Protein AF-A0A059PH66-F1 (afdb_monomer_lite)

Organism: NCBI:txid7237

Sequence (183 aa):
APALLLSMFSFETPLENITNFSLSITSTATVLKFGLYVLQLGRVGDLEKVIARLDDRVEGAEQLRCHRQMAKKLRHLSNLFLYTYGFVLLNSEFSFLFRSGRSLPFPSWFPFDWKTSTVNYIGALGFQLVAIFGQILQNFVDDSFPPLALCLCAGHCQLLILRISSIGHAPSEQEANEAELVE

Foldseek 3Di:
DVVVVVVQQPDPDPVVNVVSVVVVVVVVVLVVVVVVCVVCVVVVVVVVVVLVVLVVPQDDDVSVVLVVVLVVVLVVLLVVLVVVLVVVLVVLVVVVVPPPDLDAPDDDDDPDPLPPDVVSSVVNNVVVNVVVVVSSVSVSCVVSVVVSVVSSVVSSVVSVVVVVVVPPPDPPCPPVSVVVVPD

Structure (mmCIF, N/CA/C/O backbone):
data_AF-A0A059PH66-F1
#
_entry.id   AF-A0A059PH66-F1
#
loop_
_atom_site.group_PDB
_atom_site.id
_atom_site.type_symbol
_atom_site.label_atom_id
_atom_site.label_alt_id
_atom_site.label_comp_id
_atom_site.label_asym_id
_atom_site.label_entity_id
_atom_site.label_seq_id
_atom_site.pdbx_PDB_ins_code
_atom_site.Cartn_x
_atom_site.Cartn_y
_atom_site.Cartn_z
_atom_site.occupancy
_atom_site.B_iso_or_equiv
_atom_site.auth_seq_id
_atom_site.auth_comp_id
_atom_site.auth_asym_id
_atom_site.auth_atom_id
_atom_site.pdbx_PDB_model_num
ATOM 1 N N . ALA A 1 1 ? 28.936 -13.087 -14.648 1.00 44.19 1 ALA A N 1
ATOM 2 C CA . ALA A 1 1 ? 28.130 -12.378 -13.633 1.00 44.19 1 ALA A CA 1
ATOM 3 C C . ALA A 1 1 ? 28.719 -11.025 -13.190 1.00 44.19 1 ALA A C 1
ATOM 5 O O . ALA A 1 1 ? 27.960 -10.067 -13.237 1.00 44.19 1 ALA A O 1
ATOM 6 N N . PRO A 1 2 ? 30.017 -10.866 -12.833 1.00 48.50 2 PRO A N 1
ATOM 7 C CA . PRO A 1 2 ? 30.525 -9.567 -12.353 1.00 48.50 2 PRO A CA 1
ATOM 8 C C . PRO A 1 2 ? 30.617 -8.492 -13.453 1.00 48.50 2 PRO A C 1
ATOM 10 O O . PRO A 1 2 ? 30.475 -7.309 -13.170 1.00 48.50 2 PRO A O 1
ATOM 13 N N . ALA A 1 3 ? 30.772 -8.897 -14.718 1.00 50.53 3 ALA A N 1
ATOM 14 C CA . ALA A 1 3 ? 30.865 -7.977 -15.854 1.00 50.53 3 ALA A CA 1
ATOM 15 C C . ALA A 1 3 ? 29.560 -7.210 -16.156 1.00 50.53 3 ALA A C 1
ATOM 17 O O . ALA A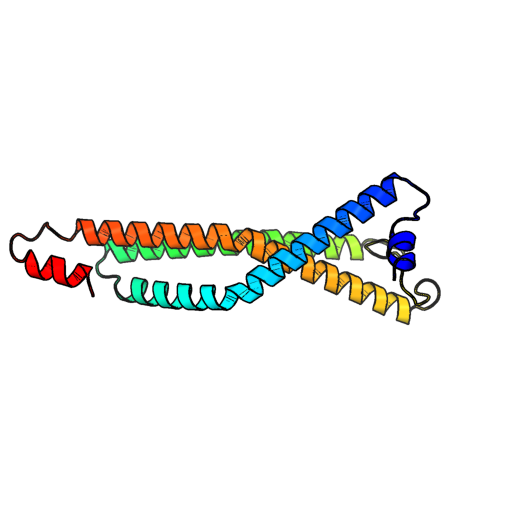 1 3 ? 29.622 -6.087 -16.641 1.00 50.53 3 ALA A O 1
ATOM 18 N N . LEU A 1 4 ? 28.387 -7.778 -15.839 1.00 53.66 4 LEU A N 1
ATOM 19 C CA . LEU A 1 4 ? 27.096 -7.101 -16.041 1.00 53.66 4 LEU A CA 1
ATOM 20 C C . LEU A 1 4 ? 26.866 -6.011 -14.990 1.00 53.66 4 LEU A C 1
ATOM 22 O O . LEU A 1 4 ? 26.452 -4.913 -15.339 1.00 53.66 4 LEU A O 1
ATOM 26 N N . LEU A 1 5 ? 27.219 -6.282 -13.729 1.00 55.53 5 LEU A N 1
ATOM 27 C CA . LEU A 1 5 ? 27.203 -5.284 -12.655 1.00 55.53 5 LEU A CA 1
ATOM 28 C C . LEU A 1 5 ? 28.175 -4.135 -12.947 1.00 55.53 5 LEU A C 1
ATOM 30 O O . LEU A 1 5 ? 27.803 -2.980 -12.798 1.00 55.53 5 LEU A O 1
ATOM 34 N N . LEU A 1 6 ? 29.385 -4.437 -13.430 1.00 53.16 6 LEU A N 1
ATOM 35 C CA . LEU A 1 6 ? 30.360 -3.408 -13.808 1.00 53.16 6 LEU A CA 1
ATOM 36 C C . LEU A 1 6 ? 29.880 -2.562 -15.003 1.00 53.16 6 LEU A C 1
ATOM 38 O O . LEU A 1 6 ? 30.064 -1.349 -15.020 1.00 53.16 6 LEU A O 1
ATOM 42 N N . SER A 1 7 ? 29.223 -3.196 -15.981 1.00 55.53 7 SER A N 1
ATOM 43 C CA . SER A 1 7 ? 28.639 -2.520 -17.146 1.00 55.53 7 SER A CA 1
ATOM 44 C C . SER A 1 7 ? 27.447 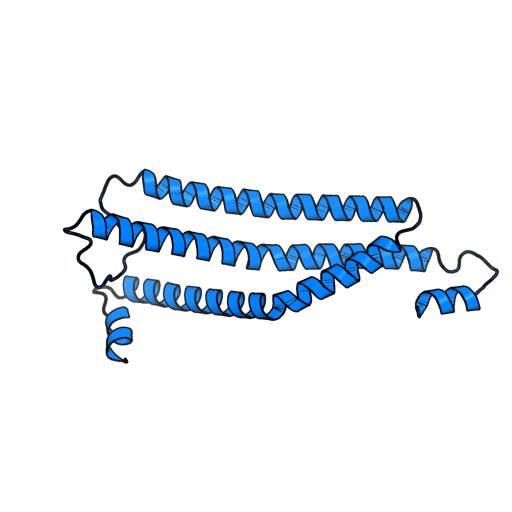-1.629 -16.789 1.00 55.53 7 SER A C 1
ATOM 46 O O . SER A 1 7 ? 27.212 -0.653 -17.496 1.00 55.53 7 SER A O 1
ATOM 48 N N . MET A 1 8 ? 26.707 -1.929 -15.714 1.00 54.50 8 MET A N 1
ATOM 49 C CA . MET A 1 8 ? 25.635 -1.061 -15.209 1.00 54.50 8 MET A CA 1
ATOM 50 C C . MET A 1 8 ? 26.160 0.227 -14.557 1.00 54.50 8 MET A C 1
ATOM 52 O O . MET A 1 8 ? 25.371 1.142 -14.348 1.00 54.50 8 MET A O 1
ATOM 56 N N . PHE A 1 9 ? 27.465 0.321 -14.268 1.00 55.94 9 PHE A N 1
ATOM 57 C CA . PHE A 1 9 ? 28.088 1.488 -13.628 1.00 55.94 9 PHE A CA 1
ATOM 58 C C . PHE A 1 9 ? 29.151 2.191 -14.486 1.00 55.94 9 PHE A C 1
ATOM 60 O O . PHE A 1 9 ? 29.944 2.989 -13.986 1.00 55.94 9 PHE A O 1
ATOM 67 N N . SER A 1 10 ? 29.185 1.891 -15.784 1.00 53.34 10 SER A N 1
ATOM 68 C CA . SER A 1 10 ? 30.141 2.457 -16.739 1.00 53.34 10 SER A CA 1
ATOM 69 C C . SER A 1 10 ? 29.475 3.512 -17.634 1.00 53.34 10 SER A C 1
ATOM 71 O O . SER A 1 10 ? 29.520 3.407 -18.859 1.00 53.34 10 SER A O 1
ATOM 73 N N . PHE A 1 11 ? 28.820 4.509 -17.033 1.00 57.50 11 PHE A N 1
ATOM 74 C CA . PHE A 1 11 ? 28.289 5.670 -17.762 1.00 57.50 11 PHE A CA 1
ATOM 75 C C . PHE A 1 11 ? 29.344 6.781 -17.880 1.00 57.50 11 PHE A C 1
ATOM 77 O O . PHE A 1 11 ? 30.193 6.933 -17.003 1.00 57.50 11 PHE A O 1
ATOM 84 N N . GLU A 1 12 ? 29.293 7.557 -18.969 1.00 60.19 12 GLU A N 1
ATOM 85 C CA . GLU A 1 12 ? 30.296 8.580 -19.320 1.00 60.19 12 GLU A CA 1
ATOM 86 C C . GLU A 1 12 ? 30.393 9.723 -18.296 1.00 60.19 12 GLU A C 1
ATOM 88 O O . GLU A 1 12 ? 31.415 10.409 -18.242 1.00 60.19 12 GLU A O 1
ATOM 93 N N . THR A 1 13 ? 29.370 9.915 -17.451 1.00 67.00 13 THR A N 1
ATOM 94 C CA . THR A 1 13 ? 29.364 10.957 -16.419 1.00 67.00 13 THR A CA 1
ATOM 95 C C . THR A 1 13 ? 29.173 10.396 -14.999 1.00 67.00 13 THR A C 1
ATOM 97 O O . THR A 1 13 ? 28.306 9.551 -14.756 1.00 67.00 13 THR A O 1
ATOM 100 N N . PRO A 1 14 ? 29.934 10.891 -13.999 1.00 71.25 14 PRO A N 1
ATOM 101 C CA . PRO A 1 14 ? 29.821 10.428 -12.612 1.00 71.25 14 PRO A CA 1
ATOM 102 C C . PRO A 1 14 ? 28.454 10.742 -11.983 1.00 71.25 14 PRO A C 1
ATOM 104 O O . PRO A 1 14 ? 28.011 10.017 -11.094 1.00 71.25 14 PRO A O 1
ATOM 107 N N . LEU A 1 15 ? 27.762 11.783 -12.463 1.00 72.00 15 LEU A N 1
ATOM 108 C CA . LEU A 1 15 ? 26.416 12.140 -12.010 1.00 72.00 15 LEU A CA 1
ATOM 109 C C . LEU A 1 15 ? 25.386 11.073 -12.402 1.00 72.00 15 LEU A C 1
ATOM 111 O O . LEU A 1 15 ? 24.607 10.648 -11.554 1.00 72.00 15 LEU A O 1
ATOM 115 N N . GLU A 1 16 ? 25.412 10.602 -13.652 1.00 68.56 16 GLU A N 1
ATOM 116 C CA . GLU A 1 16 ? 24.541 9.515 -14.119 1.00 68.56 16 GLU A CA 1
ATOM 117 C C . GLU A 1 16 ? 24.820 8.207 -13.382 1.00 68.56 16 GLU A C 1
ATOM 119 O O . GLU A 1 16 ? 23.912 7.421 -13.117 1.00 68.56 16 GLU A O 1
ATOM 124 N N . ASN A 1 17 ? 26.075 7.977 -13.002 1.00 70.56 17 ASN A N 1
ATOM 125 C CA . ASN A 1 17 ? 26.430 6.784 -12.253 1.00 70.56 17 ASN A CA 1
ATOM 126 C C . ASN A 1 17 ? 25.833 6.795 -10.837 1.00 70.56 17 ASN A C 1
ATOM 128 O O . ASN A 1 17 ? 25.249 5.808 -10.390 1.00 70.56 17 ASN A O 1
ATOM 132 N N . ILE A 1 18 ? 25.919 7.938 -10.146 1.00 75.12 18 ILE A N 1
ATOM 133 C CA . ILE A 1 18 ? 25.352 8.118 -8.802 1.00 75.12 18 ILE A CA 1
ATOM 134 C C . ILE A 1 18 ? 23.820 8.036 -8.832 1.00 75.12 18 ILE A C 1
ATOM 136 O O . ILE A 1 18 ? 23.227 7.422 -7.939 1.00 75.12 18 ILE A O 1
ATOM 140 N N . THR A 1 19 ? 23.163 8.617 -9.841 1.00 74.00 19 THR A N 1
ATOM 141 C CA . THR A 1 19 ? 21.697 8.567 -9.958 1.00 74.00 19 THR A CA 1
ATOM 142 C C . THR A 1 19 ? 21.202 7.158 -10.268 1.00 74.00 19 THR A C 1
ATOM 144 O O . THR A 1 19 ? 20.283 6.689 -9.597 1.00 74.00 19 THR A O 1
ATOM 147 N N . ASN A 1 20 ? 21.841 6.437 -11.195 1.00 72.56 20 ASN A N 1
ATOM 148 C CA . ASN A 1 20 ? 21.496 5.046 -11.503 1.00 72.56 20 ASN A CA 1
ATOM 149 C C . ASN A 1 20 ? 21.771 4.097 -10.327 1.00 72.56 20 ASN A C 1
ATOM 151 O O . ASN A 1 20 ? 20.974 3.194 -10.060 1.00 72.56 20 ASN A O 1
ATOM 155 N N . PHE A 1 21 ? 22.855 4.316 -9.580 1.00 76.50 21 PHE A N 1
ATOM 156 C CA . PHE A 1 21 ? 23.150 3.553 -8.367 1.00 76.50 21 PHE A CA 1
ATOM 157 C C . PHE A 1 21 ? 22.109 3.789 -7.275 1.00 76.50 21 PHE A C 1
ATOM 159 O O . PHE A 1 21 ? 21.564 2.833 -6.724 1.00 76.50 21 PHE A O 1
ATOM 166 N N . SER A 1 22 ? 21.777 5.055 -7.016 1.00 76.50 22 SER A N 1
ATOM 167 C CA . SER A 1 22 ? 20.740 5.418 -6.048 1.00 76.50 22 SER A CA 1
ATOM 168 C C . SER A 1 22 ? 19.396 4.800 -6.435 1.00 76.50 22 SER A C 1
ATOM 170 O O . SER A 1 22 ? 18.747 4.169 -5.606 1.00 76.50 22 SER A O 1
ATOM 172 N N . LEU A 1 23 ? 19.027 4.876 -7.717 1.00 77.12 23 LEU A N 1
ATOM 173 C CA . LEU A 1 23 ? 17.810 4.262 -8.246 1.00 77.12 23 LEU A CA 1
ATOM 174 C C . LEU A 1 23 ? 17.806 2.733 -8.070 1.00 77.12 23 LEU A C 1
ATOM 176 O O . LEU A 1 23 ? 16.788 2.152 -7.692 1.00 77.12 23 LEU A O 1
ATOM 180 N N . SER A 1 24 ? 18.945 2.075 -8.293 1.00 77.19 24 SER A N 1
ATOM 181 C CA . SER A 1 24 ? 19.099 0.621 -8.136 1.00 77.19 24 SER A CA 1
ATOM 182 C C . SER A 1 24 ? 18.980 0.180 -6.675 1.00 77.19 24 SER A C 1
ATOM 184 O O . SER A 1 24 ? 18.334 -0.824 -6.372 1.00 77.19 24 SER A O 1
ATOM 186 N N . ILE A 1 25 ? 19.549 0.948 -5.742 1.00 79.94 25 ILE A N 1
ATOM 187 C CA . ILE A 1 25 ? 19.406 0.680 -4.306 1.00 79.94 25 ILE A CA 1
ATOM 188 C C . ILE A 1 25 ? 17.956 0.876 -3.873 1.00 79.94 25 ILE A C 1
ATOM 190 O O . ILE A 1 25 ? 17.394 0.007 -3.209 1.00 79.94 25 ILE A O 1
ATOM 194 N N . THR A 1 26 ? 17.335 1.995 -4.250 1.00 79.62 26 THR A N 1
ATOM 195 C CA . THR A 1 26 ? 15.956 2.300 -3.856 1.00 79.62 26 THR A CA 1
ATOM 196 C C . THR A 1 26 ? 14.972 1.276 -4.423 1.00 79.62 26 THR A C 1
ATOM 198 O O . THR A 1 26 ? 14.090 0.816 -3.697 1.00 79.62 26 THR A O 1
ATOM 201 N N . SER A 1 27 ? 15.146 0.856 -5.679 1.00 75.19 27 SER A N 1
ATOM 202 C CA . SER A 1 27 ? 14.333 -0.210 -6.287 1.00 75.19 27 SER A CA 1
ATOM 203 C C . SER A 1 27 ? 14.544 -1.562 -5.599 1.00 75.19 27 SER A C 1
ATOM 205 O O . SER A 1 27 ? 13.583 -2.252 -5.277 1.00 75.19 27 SER A O 1
ATOM 207 N N . THR A 1 28 ? 15.782 -1.921 -5.256 1.00 80.06 28 THR A N 1
ATOM 208 C CA . THR A 1 28 ? 16.052 -3.165 -4.515 1.00 80.06 28 THR A CA 1
ATOM 209 C C . THR A 1 28 ? 15.428 -3.140 -3.116 1.00 80.06 28 THR A C 1
ATOM 211 O O . THR A 1 28 ? 14.824 -4.119 -2.680 1.00 80.06 28 THR A O 1
ATOM 214 N N . ALA A 1 29 ? 15.524 -2.007 -2.417 1.00 79.81 29 ALA A N 1
ATOM 215 C CA . ALA A 1 29 ? 14.945 -1.835 -1.090 1.00 79.81 29 ALA A CA 1
ATOM 216 C C . ALA A 1 29 ? 13.409 -1.916 -1.106 1.00 79.81 29 ALA A C 1
ATOM 218 O O . ALA A 1 29 ? 12.819 -2.516 -0.211 1.00 79.81 29 ALA A O 1
ATOM 219 N N . THR A 1 30 ? 12.764 -1.337 -2.119 1.00 77.50 30 THR A N 1
ATOM 220 C CA . THR A 1 30 ? 11.298 -1.377 -2.283 1.00 77.50 30 THR A CA 1
ATOM 221 C C . THR A 1 30 ? 10.803 -2.774 -2.642 1.00 77.50 30 THR A C 1
ATOM 223 O O . THR A 1 30 ? 9.882 -3.263 -1.997 1.00 77.50 30 THR A O 1
ATOM 226 N N . VAL A 1 31 ? 11.485 -3.486 -3.545 1.00 80.69 31 VAL A N 1
ATOM 227 C CA . VAL A 1 31 ? 11.167 -4.894 -3.843 1.00 80.69 31 VAL A CA 1
ATOM 228 C C . VAL A 1 31 ? 11.309 -5.776 -2.601 1.00 80.69 31 VAL A C 1
ATOM 230 O O . VAL A 1 31 ? 10.463 -6.636 -2.356 1.00 80.69 31 VAL A O 1
ATOM 233 N N . LEU A 1 32 ? 12.343 -5.554 -1.783 1.00 83.19 32 LEU A N 1
ATOM 234 C CA . LEU A 1 32 ? 12.525 -6.295 -0.535 1.00 83.19 32 LEU A CA 1
ATOM 235 C C . LEU A 1 32 ? 11.391 -6.017 0.460 1.00 83.19 32 LEU A C 1
ATOM 237 O O . LEU A 1 32 ? 10.829 -6.960 1.014 1.00 83.19 32 LEU A O 1
ATOM 241 N N . LYS A 1 33 ? 11.034 -4.742 0.670 1.00 78.75 33 LYS A N 1
ATOM 242 C CA . LYS A 1 33 ? 9.905 -4.353 1.531 1.00 78.75 33 LYS A CA 1
ATOM 243 C C . LYS A 1 33 ? 8.601 -4.978 1.059 1.00 78.75 33 LYS A C 1
ATOM 245 O O . LYS A 1 33 ? 7.899 -5.586 1.861 1.00 78.75 33 LYS A O 1
ATOM 250 N N . PHE A 1 34 ? 8.323 -4.905 -0.239 1.00 78.94 34 PHE A N 1
ATOM 251 C CA . PHE A 1 34 ? 7.143 -5.521 -0.826 1.00 78.94 34 PHE A CA 1
ATOM 252 C C . PHE A 1 34 ? 7.138 -7.039 -0.617 1.00 78.94 34 PHE A C 1
ATOM 254 O O . PHE A 1 34 ? 6.129 -7.601 -0.202 1.00 78.94 34 PHE A O 1
ATOM 261 N N . GLY A 1 35 ? 8.277 -7.709 -0.816 1.00 79.00 35 GLY A N 1
ATOM 262 C CA . GLY A 1 35 ? 8.424 -9.135 -0.521 1.00 79.00 35 GLY A CA 1
ATOM 263 C C . GLY A 1 35 ? 8.100 -9.470 0.938 1.00 79.00 35 GLY A C 1
ATOM 264 O O . GLY A 1 35 ? 7.358 -10.414 1.199 1.00 79.00 35 GLY A O 1
ATOM 265 N N . LEU A 1 36 ? 8.582 -8.667 1.892 1.00 81.81 36 LEU A N 1
ATOM 266 C CA . LEU A 1 36 ? 8.243 -8.821 3.311 1.00 81.81 36 LEU A CA 1
ATOM 267 C C . LEU A 1 36 ? 6.744 -8.619 3.571 1.00 81.81 36 LEU A C 1
ATOM 269 O O . LEU A 1 36 ? 6.147 -9.419 4.292 1.00 81.81 36 LEU A O 1
ATOM 273 N N . TYR A 1 37 ? 6.126 -7.616 2.943 1.00 77.19 37 TYR A N 1
ATOM 274 C CA . TYR A 1 37 ? 4.684 -7.378 3.022 1.00 77.19 37 TYR A CA 1
ATOM 275 C C . TYR A 1 37 ? 3.868 -8.555 2.489 1.00 77.19 37 TYR A C 1
ATOM 277 O O . TYR A 1 37 ? 2.930 -8.998 3.147 1.00 77.19 37 TYR A O 1
ATOM 285 N N . VAL A 1 38 ? 4.245 -9.108 1.334 1.00 79.31 38 VAL A N 1
ATOM 286 C CA . VAL A 1 38 ? 3.589 -10.282 0.741 1.00 79.31 38 VAL A CA 1
ATOM 287 C C . VAL A 1 38 ? 3.692 -11.489 1.674 1.00 79.31 38 VAL A C 1
ATOM 289 O O . VAL A 1 38 ? 2.698 -12.178 1.899 1.00 79.31 38 VAL A O 1
ATOM 292 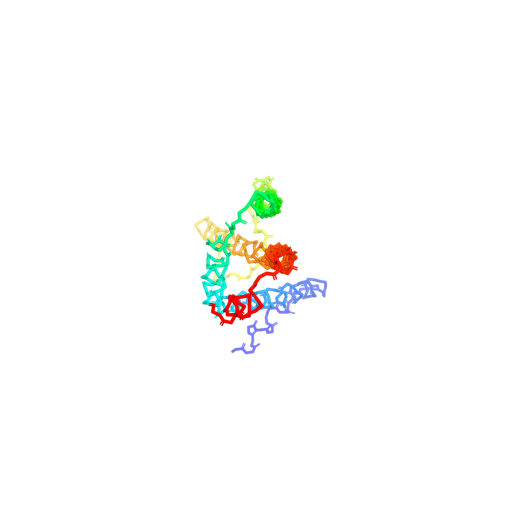N N . LEU A 1 39 ? 4.860 -11.717 2.282 1.00 81.62 39 LEU A N 1
ATOM 293 C CA . LEU A 1 39 ? 5.048 -12.788 3.268 1.00 81.62 39 LEU A CA 1
ATOM 294 C C . LEU A 1 39 ? 4.205 -12.574 4.534 1.00 81.62 39 LEU A C 1
ATOM 296 O O . LEU A 1 39 ? 3.782 -13.534 5.174 1.00 81.62 39 LEU A O 1
ATOM 300 N N . GLN A 1 40 ? 3.949 -11.320 4.900 1.00 79.44 40 GLN A N 1
ATOM 301 C CA . GLN A 1 40 ? 3.163 -10.947 6.075 1.00 79.44 40 GLN A CA 1
ATOM 302 C C . GLN A 1 40 ? 1.671 -10.768 5.777 1.00 79.44 40 GLN A C 1
ATOM 304 O O . GLN A 1 40 ? 0.897 -10.579 6.714 1.00 79.44 40 GLN A O 1
ATOM 309 N N . LEU A 1 41 ? 1.237 -10.903 4.521 1.00 75.88 41 LEU A N 1
ATOM 310 C CA . LEU A 1 41 ? -0.158 -10.725 4.115 1.00 75.88 41 LEU A CA 1
ATOM 311 C C . LEU A 1 41 ? -1.101 -11.702 4.836 1.00 75.88 41 LEU A C 1
ATOM 313 O O . LEU A 1 41 ? -2.220 -11.337 5.187 1.00 75.88 41 LEU A O 1
ATOM 317 N N . GLY A 1 42 ? -0.624 -12.908 5.165 1.00 75.38 42 GLY A N 1
ATOM 318 C CA . GLY A 1 42 ? -1.370 -13.851 6.008 1.00 75.38 42 GLY A CA 1
ATOM 319 C C . GLY A 1 42 ? -1.724 -13.274 7.386 1.00 75.38 42 GLY A C 1
ATOM 320 O O . GLY A 1 42 ? -2.840 -13.454 7.864 1.00 75.38 42 GLY A O 1
ATOM 321 N N . ARG A 1 43 ? -0.822 -12.481 7.981 1.00 79.25 43 ARG A N 1
ATOM 322 C CA . ARG A 1 43 ? -1.056 -11.808 9.270 1.00 79.25 43 ARG A CA 1
ATOM 323 C C . ARG A 1 43 ? -2.090 -10.691 9.156 1.00 79.25 43 ARG A C 1
ATOM 325 O O . ARG A 1 43 ? -2.787 -10.427 10.128 1.00 79.25 43 ARG A O 1
ATOM 332 N N . VAL A 1 44 ? -2.196 -10.046 7.991 1.00 76.56 44 VAL A N 1
ATOM 333 C CA . VAL A 1 44 ? -3.243 -9.045 7.721 1.00 76.56 44 VAL A CA 1
ATOM 334 C C . VAL A 1 44 ? -4.619 -9.709 7.709 1.00 76.56 44 VAL A C 1
ATOM 336 O O . VAL A 1 44 ? -5.546 -9.180 8.312 1.00 76.56 44 VAL A O 1
ATOM 339 N N . GLY A 1 45 ? -4.738 -10.901 7.117 1.00 78.38 45 GLY A N 1
ATOM 340 C CA . GLY A 1 45 ? -5.983 -11.672 7.161 1.00 78.38 45 GLY A CA 1
ATOM 341 C C . GLY A 1 45 ? -6.366 -12.113 8.578 1.00 78.38 45 GLY A C 1
ATOM 342 O O . GLY A 1 45 ? -7.541 -12.115 8.935 1.00 78.38 45 GLY A O 1
ATOM 343 N N . ASP A 1 46 ? -5.391 -12.451 9.422 1.00 83.75 46 ASP A N 1
ATOM 344 C CA . ASP A 1 46 ? -5.671 -12.766 10.826 1.00 83.75 46 ASP A CA 1
ATOM 345 C C . ASP A 1 46 ? -6.047 -11.520 11.639 1.00 83.75 46 ASP A C 1
ATOM 347 O O . ASP A 1 46 ? -6.952 -11.586 12.472 1.00 83.75 46 ASP A O 1
ATOM 351 N N . LEU A 1 47 ? -5.428 -10.370 11.351 1.00 80.94 47 LEU A N 1
ATOM 352 C CA . LEU A 1 47 ? -5.813 -9.081 11.925 1.00 80.94 47 LEU A CA 1
ATOM 353 C C . LEU A 1 47 ? -7.264 -8.727 11.564 1.00 80.94 47 LEU A C 1
ATOM 355 O O . LEU A 1 47 ? -8.025 -8.331 12.442 1.00 80.94 47 LEU A O 1
ATOM 359 N N . GLU A 1 48 ? -7.665 -8.926 10.308 1.00 80.88 48 GLU A N 1
ATOM 360 C CA . GLU A 1 48 ? -9.042 -8.707 9.851 1.00 80.88 48 GLU A CA 1
ATOM 361 C C . GLU A 1 48 ? -10.042 -9.587 10.612 1.00 80.88 48 GLU A C 1
ATOM 363 O O . GLU A 1 48 ? -11.068 -9.092 11.071 1.00 80.88 48 GLU A O 1
ATOM 368 N N . LYS A 1 49 ? -9.729 -10.872 10.836 1.00 84.50 49 LYS A N 1
ATOM 369 C CA . LYS A 1 49 ? -10.587 -11.766 11.637 1.00 84.50 49 LYS A CA 1
ATOM 370 C C . LYS A 1 49 ? -10.724 -11.295 13.084 1.00 84.50 49 LYS A C 1
ATOM 372 O O . LYS A 1 49 ? -11.812 -11.378 13.651 1.00 84.50 49 LYS A O 1
ATOM 377 N N . VAL A 1 50 ? -9.629 -10.843 13.699 1.00 84.31 50 VAL A N 1
ATOM 378 C CA . VAL A 1 50 ? -9.643 -10.315 15.073 1.00 84.31 50 VAL A CA 1
ATOM 379 C C . VAL A 1 50 ? -10.507 -9.057 15.143 1.00 84.31 50 VAL A C 1
ATOM 381 O O . VAL A 1 50 ? -11.355 -8.947 16.026 1.00 84.31 50 VAL A O 1
ATOM 384 N N . ILE A 1 51 ? -10.349 -8.154 14.178 1.00 80.44 51 ILE A N 1
ATOM 385 C CA . ILE A 1 51 ? -11.146 -6.930 14.050 1.00 80.44 51 ILE A CA 1
ATOM 386 C C . ILE A 1 51 ? -12.627 -7.246 13.854 1.00 80.44 51 ILE A C 1
ATOM 388 O O . ILE A 1 51 ? -13.455 -6.690 14.565 1.00 80.44 51 ILE A O 1
ATOM 392 N N . ALA A 1 52 ? -12.962 -8.196 12.981 1.00 80.31 52 ALA A N 1
ATOM 393 C CA . ALA A 1 52 ? -14.344 -8.603 12.749 1.00 80.31 52 ALA A CA 1
ATOM 394 C C . ALA A 1 52 ? -15.014 -9.126 14.031 1.00 80.31 52 ALA A C 1
ATOM 396 O O . ALA A 1 52 ? -16.157 -8.782 14.316 1.00 80.31 52 ALA A O 1
ATOM 397 N N . ARG A 1 53 ? -14.290 -9.903 14.850 1.00 82.31 53 ARG A N 1
ATOM 398 C CA . ARG A 1 53 ? -14.788 -10.350 16.164 1.00 82.31 53 ARG A CA 1
ATOM 399 C C . ARG A 1 53 ? -14.971 -9.192 17.147 1.00 82.31 53 ARG A C 1
ATOM 401 O O . ARG A 1 53 ? -15.894 -9.216 17.951 1.00 82.31 53 ARG A O 1
ATOM 408 N N . LEU A 1 54 ? -14.088 -8.194 17.113 1.00 74.50 54 LEU A N 1
ATOM 409 C CA . LEU A 1 54 ? -14.184 -7.003 17.963 1.00 74.50 54 LEU A CA 1
ATOM 410 C C . LEU A 1 54 ? -15.361 -6.102 17.565 1.00 74.50 54 LEU A C 1
ATOM 412 O O . LEU A 1 54 ? -16.005 -5.536 18.457 1.00 74.50 54 LEU A O 1
ATOM 416 N N . ASP A 1 55 ? -15.624 -5.989 16.261 1.00 77.06 55 ASP A N 1
ATOM 417 C CA . ASP A 1 55 ? -16.740 -5.237 15.681 1.00 77.06 55 ASP A CA 1
ATOM 418 C C . ASP A 1 55 ? -18.096 -5.899 15.967 1.00 77.06 55 ASP A C 1
ATOM 420 O O . ASP A 1 55 ? -19.061 -5.190 16.238 1.00 77.06 55 ASP A O 1
ATOM 424 N N . ASP A 1 56 ? -18.169 -7.234 15.990 1.00 77.44 56 ASP A N 1
ATOM 425 C CA . ASP A 1 56 ? -19.399 -7.973 16.330 1.00 77.44 56 ASP A CA 1
ATOM 426 C C . ASP A 1 56 ? -19.856 -7.713 17.777 1.00 77.44 56 ASP A C 1
ATOM 428 O O . ASP A 1 56 ? -21.043 -7.628 18.068 1.00 77.44 56 ASP A O 1
ATOM 432 N N . ARG A 1 57 ? -18.902 -7.470 18.685 1.00 72.19 57 ARG A N 1
ATOM 433 C CA . ARG A 1 57 ? -19.164 -7.153 20.101 1.00 72.19 57 ARG A CA 1
ATOM 434 C C . ARG A 1 57 ? -19.621 -5.698 20.337 1.00 72.19 57 ARG A C 1
ATOM 436 O O . ARG A 1 57 ? -19.628 -5.229 21.474 1.00 72.19 57 ARG A O 1
ATOM 443 N N . VAL A 1 58 ? -19.817 -4.880 19.297 1.00 71.56 58 VAL A N 1
ATOM 444 C CA . VAL A 1 58 ? -20.159 -3.449 19.446 1.00 71.56 58 VAL A CA 1
ATOM 445 C C . VAL A 1 58 ? -21.625 -3.304 19.841 1.00 71.56 58 VAL A C 1
ATOM 447 O O . VAL A 1 58 ? -22.513 -3.427 19.003 1.00 71.56 58 VAL A O 1
ATOM 450 N N . GLU A 1 59 ? -21.868 -2.949 21.103 1.00 73.25 59 GLU A N 1
ATOM 451 C CA . GLU A 1 59 ? -23.212 -2.780 21.651 1.00 73.25 59 GLU A CA 1
ATOM 452 C C . GLU A 1 59 ? -23.407 -1.375 22.244 1.00 73.25 59 GLU A C 1
ATOM 454 O O . GLU A 1 59 ? -22.526 -0.780 22.860 1.00 73.25 59 GLU A O 1
ATOM 459 N N . GLY A 1 60 ? -24.586 -0.793 22.027 1.00 77.50 60 GLY A N 1
ATOM 460 C CA . GLY A 1 60 ? -24.931 0.534 22.543 1.00 77.50 60 GLY A CA 1
ATOM 461 C C . GLY A 1 60 ? -24.648 1.712 21.595 1.00 77.50 60 GLY A C 1
ATOM 462 O O . GLY A 1 60 ? -23.833 1.671 20.669 1.00 77.50 60 GLY A O 1
ATOM 463 N N . ALA A 1 61 ? -25.378 2.809 21.825 1.00 77.75 61 ALA A N 1
ATOM 464 C CA . ALA A 1 61 ? -25.429 3.959 20.919 1.00 77.75 61 ALA A CA 1
ATOM 465 C C . ALA A 1 61 ? -24.097 4.730 20.812 1.00 77.75 61 ALA A C 1
ATOM 467 O O . ALA A 1 61 ? -23.724 5.175 19.723 1.00 77.75 61 ALA A O 1
ATOM 468 N N . GLU A 1 62 ? -23.358 4.862 21.919 1.00 77.50 62 GLU A N 1
ATOM 469 C CA . GLU A 1 62 ? -22.070 5.571 21.953 1.00 77.50 62 GLU A CA 1
ATOM 470 C C . GLU A 1 62 ? -20.959 4.784 21.241 1.00 77.50 62 GLU A C 1
ATOM 472 O O . GLU A 1 62 ? -20.176 5.362 20.479 1.00 77.50 62 GLU A O 1
ATOM 477 N N . GLN A 1 63 ? -20.939 3.455 21.387 1.00 79.12 63 GLN A N 1
ATOM 478 C CA . GLN A 1 63 ? -19.988 2.605 20.671 1.00 79.12 63 GLN A CA 1
ATOM 479 C C . GLN A 1 63 ? -20.243 2.619 19.160 1.00 79.12 63 GLN A C 1
ATOM 481 O O . GLN A 1 63 ? -19.312 2.804 18.374 1.00 79.12 63 GLN A O 1
ATOM 486 N N . LEU A 1 64 ? -21.511 2.531 18.739 1.00 83.44 64 LEU A N 1
ATOM 487 C CA . LEU A 1 64 ? -21.890 2.602 17.326 1.00 83.44 64 LEU A CA 1
ATOM 488 C C . LEU A 1 64 ? -21.496 3.944 16.689 1.00 83.44 64 LEU A C 1
ATOM 490 O O . LEU A 1 64 ? -21.069 4.004 15.529 1.00 83.44 64 LEU A O 1
ATOM 494 N N . ARG A 1 65 ? -21.618 5.040 17.445 1.00 85.75 65 ARG A N 1
ATOM 495 C CA . ARG A 1 65 ? -21.180 6.371 17.015 1.00 85.75 65 ARG A CA 1
ATOM 496 C C . ARG A 1 65 ? -19.659 6.436 16.856 1.00 85.75 65 ARG A C 1
ATOM 498 O O . ARG A 1 65 ? -19.197 6.959 15.838 1.00 85.75 65 ARG A O 1
ATOM 505 N N . CYS A 1 66 ? -18.897 5.898 17.809 1.00 83.12 66 CYS A N 1
ATOM 506 C CA . CYS A 1 66 ? -17.436 5.820 17.732 1.00 83.12 66 CYS A CA 1
ATOM 507 C C . CYS A 1 66 ? -16.981 4.984 16.521 1.00 83.12 66 CYS A C 1
ATOM 509 O O . CYS A 1 66 ? -16.209 5.468 15.690 1.00 83.12 66 CYS A O 1
ATOM 511 N N . HIS A 1 67 ? -17.563 3.795 16.336 1.00 86.06 67 HIS A N 1
ATOM 512 C CA . HIS A 1 67 ? -17.302 2.917 15.194 1.00 86.06 67 HIS A CA 1
ATOM 513 C C . HIS A 1 67 ? -17.599 3.612 13.851 1.00 86.06 67 HIS A C 1
ATOM 515 O O . HIS A 1 67 ? -16.777 3.611 12.933 1.00 86.06 67 HIS A O 1
ATOM 521 N N . ARG A 1 68 ? -18.730 4.324 13.739 1.00 86.81 68 ARG A N 1
ATOM 522 C CA . ARG A 1 68 ? -19.064 5.094 12.527 1.00 86.81 68 ARG A CA 1
ATOM 523 C C . ARG A 1 68 ? -18.048 6.203 12.241 1.00 86.81 68 ARG A C 1
ATOM 525 O O . ARG A 1 68 ? -17.716 6.451 11.079 1.00 86.81 68 ARG A O 1
ATOM 532 N N . GLN A 1 69 ? -17.559 6.888 13.275 1.00 88.50 69 GLN A N 1
ATOM 533 C CA . GLN A 1 69 ? -16.520 7.907 13.122 1.00 88.50 69 GLN A CA 1
ATOM 534 C C . GLN A 1 69 ? -15.183 7.295 12.690 1.00 88.50 69 GLN A C 1
ATOM 536 O O . GLN A 1 69 ? -14.532 7.857 11.808 1.00 88.50 69 GLN A O 1
ATOM 541 N N . MET A 1 70 ? -14.801 6.147 13.255 1.00 88.06 70 MET A N 1
ATOM 542 C CA . MET A 1 70 ? -13.625 5.378 12.840 1.00 88.06 70 MET A CA 1
ATOM 543 C C . MET A 1 70 ? -13.717 4.994 11.358 1.00 88.06 70 MET A C 1
ATOM 545 O O . MET A 1 70 ? -12.843 5.366 10.577 1.00 88.06 70 MET A O 1
ATOM 549 N N . ALA A 1 71 ? -14.818 4.365 10.937 1.00 87.44 71 ALA A N 1
ATOM 550 C CA . ALA A 1 71 ? -15.038 3.966 9.546 1.00 87.44 71 ALA A CA 1
ATOM 551 C C . ALA A 1 71 ? -14.994 5.161 8.577 1.00 87.44 71 ALA A C 1
ATOM 553 O O . ALA A 1 71 ? -14.442 5.070 7.477 1.00 87.44 71 ALA A O 1
ATOM 554 N N . LYS A 1 72 ? -15.538 6.316 8.988 1.00 90.81 72 LYS A N 1
ATOM 555 C CA . LYS A 1 72 ? -15.471 7.551 8.199 1.00 90.81 72 LYS A CA 1
ATOM 556 C C . LYS A 1 72 ? -14.028 8.052 8.061 1.00 90.81 72 LYS A C 1
ATOM 558 O O . LYS A 1 72 ? -13.627 8.393 6.950 1.00 90.81 72 LYS A O 1
ATOM 563 N N . LYS A 1 73 ? -13.243 8.071 9.145 1.00 89.38 73 LYS A N 1
ATOM 564 C CA . LYS A 1 73 ? -11.820 8.465 9.115 1.00 89.38 73 LYS A CA 1
ATOM 565 C C . LYS A 1 73 ? -10.995 7.536 8.225 1.00 89.38 73 LYS A C 1
ATOM 567 O O . LYS A 1 73 ? -10.282 8.037 7.362 1.00 89.38 73 LYS A O 1
ATOM 572 N N . LEU A 1 74 ? -11.155 6.218 8.366 1.00 89.00 74 LEU A N 1
ATOM 573 C CA . LEU A 1 74 ? -10.478 5.231 7.518 1.00 89.00 74 LEU A CA 1
ATOM 574 C C . LEU A 1 74 ? -10.806 5.441 6.039 1.00 89.00 74 LEU A C 1
ATOM 576 O O . LEU A 1 74 ? -9.905 5.478 5.206 1.00 89.00 74 LEU A O 1
ATOM 580 N N . ARG A 1 75 ? -12.087 5.648 5.707 1.00 90.50 75 ARG A N 1
ATOM 581 C CA . ARG A 1 75 ? -12.514 5.900 4.325 1.00 90.50 75 ARG A CA 1
ATOM 582 C C . ARG A 1 75 ? -11.935 7.197 3.768 1.00 90.50 75 ARG A C 1
ATOM 584 O O . ARG A 1 75 ? -11.501 7.219 2.623 1.00 90.50 75 ARG A O 1
ATOM 591 N N . HIS A 1 76 ? -11.913 8.270 4.558 1.00 91.56 76 HIS A N 1
ATOM 592 C CA . HIS A 1 76 ? -11.290 9.525 4.134 1.00 91.56 76 HIS A CA 1
ATOM 593 C C . HIS A 1 76 ? -9.789 9.364 3.901 1.00 91.56 76 HIS A C 1
ATOM 595 O O . HIS A 1 76 ? -9.295 9.847 2.887 1.00 91.56 76 HIS A O 1
ATOM 601 N N . LEU A 1 77 ? -9.084 8.673 4.798 1.00 90.38 77 LEU A N 1
ATOM 602 C CA . LEU A 1 77 ? -7.646 8.455 4.680 1.00 90.38 77 LEU A CA 1
ATOM 603 C C . LEU A 1 77 ? -7.315 7.573 3.468 1.00 90.38 77 LEU A C 1
ATOM 605 O O . LEU A 1 77 ? -6.471 7.939 2.657 1.00 90.38 77 LEU A O 1
ATOM 609 N N . SER A 1 78 ? -8.042 6.469 3.286 1.00 89.12 78 SER A N 1
ATOM 610 C CA . SER A 1 78 ? -7.900 5.583 2.125 1.00 89.12 78 SER A CA 1
ATOM 611 C C . SER A 1 78 ? -8.180 6.316 0.809 1.00 89.12 78 SER A C 1
ATOM 613 O O . SER A 1 78 ? -7.370 6.249 -0.115 1.00 89.12 78 SER A O 1
ATOM 615 N N . ASN A 1 79 ? -9.261 7.100 0.743 1.00 90.06 79 ASN A N 1
ATOM 616 C CA . ASN A 1 79 ? -9.570 7.907 -0.437 1.00 90.06 79 ASN A CA 1
ATOM 617 C C . ASN A 1 79 ? -8.503 8.975 -0.699 1.00 90.06 79 ASN A C 1
ATOM 619 O O . ASN A 1 79 ? -8.164 9.214 -1.852 1.00 90.06 79 ASN A O 1
ATOM 623 N N . LEU A 1 80 ? -7.963 9.615 0.342 1.00 92.38 80 LEU A N 1
ATOM 624 C CA . LEU A 1 80 ? -6.892 10.600 0.196 1.00 92.38 80 LEU A CA 1
ATOM 625 C C . LEU A 1 80 ? -5.654 9.971 -0.450 1.00 92.38 80 LEU A C 1
ATOM 627 O O . LEU A 1 80 ? -5.134 10.525 -1.420 1.00 92.38 80 LEU A O 1
ATOM 631 N N . PHE A 1 81 ? -5.217 8.806 0.036 1.00 89.56 81 PHE A N 1
ATOM 632 C CA . PHE A 1 81 ? -4.113 8.070 -0.577 1.00 89.56 81 PHE A CA 1
ATOM 633 C C . PHE A 1 81 ? -4.440 7.675 -2.020 1.00 89.56 81 PHE A C 1
ATOM 635 O O . PHE A 1 81 ? -3.622 7.914 -2.906 1.00 89.56 81 PHE A O 1
ATOM 642 N N . LEU A 1 82 ? -5.645 7.155 -2.279 1.00 89.62 82 LEU A N 1
ATOM 643 C CA . LEU A 1 82 ? -6.075 6.740 -3.616 1.00 89.62 82 LEU A CA 1
ATOM 644 C C . LEU A 1 82 ? -6.055 7.905 -4.614 1.00 89.62 82 LEU A C 1
ATOM 646 O O . LEU A 1 82 ? -5.504 7.770 -5.703 1.00 89.62 82 LEU A O 1
ATOM 650 N N . TYR A 1 83 ? -6.620 9.058 -4.250 1.00 92.50 83 TYR A N 1
ATOM 651 C CA . TYR A 1 83 ? -6.637 10.235 -5.119 1.00 92.50 83 TYR A CA 1
ATOM 652 C C . TYR A 1 83 ? -5.240 10.809 -5.333 1.00 92.50 83 TYR A C 1
ATOM 654 O O . TYR A 1 83 ? -4.906 11.184 -6.455 1.00 92.50 83 TYR A O 1
ATOM 662 N N . THR A 1 84 ? -4.414 10.851 -4.287 1.00 91.00 84 THR A N 1
ATOM 663 C CA . THR A 1 84 ? -3.047 11.381 -4.380 1.00 91.00 84 THR A CA 1
ATOM 664 C C . THR A 1 84 ? -2.205 10.523 -5.322 1.00 91.00 84 THR A C 1
ATOM 666 O O . THR A 1 84 ? -1.617 11.038 -6.271 1.00 91.00 84 THR A O 1
ATOM 669 N N . TYR A 1 85 ? -2.211 9.204 -5.128 1.00 88.12 85 TYR A N 1
ATOM 670 C CA . TYR A 1 85 ? -1.468 8.273 -5.976 1.00 88.12 85 TYR A CA 1
ATOM 671 C C . TYR A 1 85 ? -2.061 8.150 -7.386 1.00 88.12 85 TYR A C 1
ATOM 673 O O . TYR A 1 85 ? -1.312 8.071 -8.359 1.00 88.12 85 TYR A O 1
ATOM 681 N N . GLY A 1 86 ? -3.388 8.219 -7.526 1.00 88.94 86 GLY A N 1
ATOM 682 C CA . GLY A 1 86 ? -4.054 8.286 -8.827 1.00 88.94 86 GLY A CA 1
ATOM 683 C C . GLY A 1 86 ? -3.653 9.533 -9.617 1.00 88.94 86 GLY A C 1
ATOM 684 O O . GLY A 1 86 ? -3.361 9.442 -10.807 1.00 88.94 86 GLY A O 1
ATOM 685 N N . PHE A 1 87 ? -3.552 10.689 -8.955 1.00 90.62 87 PHE A N 1
ATOM 686 C CA . PHE A 1 87 ? -3.066 11.914 -9.585 1.00 90.62 87 PHE A CA 1
ATOM 687 C C . PHE A 1 87 ? -1.602 11.784 -10.019 1.00 90.62 87 PHE A C 1
ATOM 689 O O . PHE A 1 87 ? -1.273 12.163 -11.140 1.00 90.62 87 PHE A O 1
ATOM 696 N N . VAL A 1 88 ? -0.731 11.209 -9.183 1.00 87.81 88 VAL A N 1
ATOM 697 C CA . VAL A 1 88 ? 0.677 10.955 -9.541 1.00 87.81 88 VAL A CA 1
ATOM 698 C C . VAL A 1 88 ? 0.782 10.059 -10.774 1.00 87.81 88 VAL A C 1
ATOM 700 O O . VAL A 1 88 ? 1.528 10.388 -11.696 1.00 87.81 88 VAL A O 1
ATOM 703 N N . LEU A 1 89 ? -0.001 8.978 -10.831 1.00 86.06 89 LEU A N 1
ATOM 704 C CA . LEU A 1 89 ? -0.029 8.077 -11.981 1.00 86.06 89 LEU A CA 1
ATOM 705 C C . LEU A 1 89 ? -0.465 8.816 -13.252 1.00 86.06 89 LEU A C 1
ATOM 707 O O . LEU A 1 89 ? 0.249 8.792 -14.250 1.00 86.06 89 LEU A O 1
ATOM 711 N N . LEU A 1 90 ? -1.584 9.547 -13.197 1.00 86.81 90 LEU A N 1
ATOM 712 C CA . LEU A 1 90 ? -2.082 10.317 -14.341 1.00 86.81 90 LEU A CA 1
ATOM 713 C C . LEU A 1 90 ? -1.069 11.358 -14.824 1.00 86.81 90 LEU A C 1
ATOM 715 O O . LEU A 1 90 ? -0.872 11.496 -16.026 1.00 86.81 90 LEU A O 1
ATOM 719 N N . ASN A 1 91 ? -0.403 12.072 -13.913 1.00 85.44 91 ASN A N 1
ATOM 720 C CA . ASN A 1 91 ? 0.612 13.058 -14.287 1.00 85.44 91 ASN A CA 1
ATOM 721 C C . ASN A 1 91 ? 1.848 12.405 -14.911 1.00 85.44 91 ASN A C 1
ATOM 723 O O . ASN A 1 91 ? 2.412 12.960 -15.852 1.00 85.44 91 ASN A O 1
ATOM 727 N N . SER A 1 92 ? 2.262 11.237 -14.412 1.00 79.69 92 SER A N 1
ATOM 728 C CA . SER A 1 92 ? 3.398 10.493 -14.960 1.00 79.69 92 SER A CA 1
ATOM 729 C C . SER A 1 92 ? 3.124 10.037 -16.398 1.00 79.69 92 SER A C 1
ATOM 731 O O . SER A 1 92 ? 3.919 10.321 -17.295 1.00 79.69 92 SER A O 1
ATOM 733 N N . GLU A 1 93 ? 1.953 9.443 -16.633 1.00 78.06 93 GLU A N 1
ATOM 734 C CA . GLU A 1 93 ? 1.487 9.013 -17.957 1.00 78.06 93 GLU A CA 1
ATOM 735 C C . GLU A 1 93 ? 1.297 10.202 -18.914 1.00 78.06 93 GLU A C 1
ATOM 737 O O . GLU A 1 93 ? 1.740 10.182 -20.063 1.00 78.06 93 GLU A O 1
ATOM 742 N N . PHE A 1 94 ? 0.685 11.288 -18.434 1.00 79.56 94 PHE A N 1
ATOM 743 C CA . PHE A 1 94 ? 0.430 12.484 -19.235 1.00 79.56 94 PHE A CA 1
ATOM 744 C C . PHE A 1 94 ? 1.726 13.200 -19.633 1.00 79.56 94 PHE A C 1
ATOM 746 O O . PHE A 1 94 ? 1.890 13.588 -20.788 1.00 79.56 94 PHE A O 1
ATOM 753 N N . SER A 1 95 ? 2.684 13.331 -18.709 1.00 75.56 95 SER A N 1
ATOM 754 C CA . SER A 1 95 ? 4.006 13.896 -19.005 1.00 75.56 95 SER A CA 1
ATOM 755 C C . SER A 1 95 ? 4.735 13.091 -20.085 1.00 75.56 95 SER A C 1
ATOM 757 O O . SER A 1 95 ? 5.411 13.666 -20.942 1.00 75.56 95 SER A O 1
ATOM 759 N N . PHE A 1 96 ? 4.544 11.770 -20.090 1.00 68.69 96 PHE A N 1
ATOM 760 C CA . PHE A 1 96 ? 5.093 10.895 -21.113 1.00 68.69 96 PHE A CA 1
ATOM 761 C C . PHE A 1 96 ? 4.397 11.062 -22.477 1.00 68.69 96 PHE A C 1
ATOM 763 O O . PHE A 1 96 ? 5.085 11.222 -23.485 1.00 68.69 96 PHE A O 1
ATOM 770 N N . LEU A 1 97 ? 3.060 11.116 -22.523 1.00 69.69 97 LEU A N 1
ATOM 771 C CA . LEU A 1 97 ? 2.294 11.312 -23.766 1.00 69.69 97 LEU A CA 1
ATOM 772 C C . LEU A 1 97 ? 2.624 12.632 -24.486 1.00 69.69 97 LEU A C 1
ATOM 774 O O . LEU A 1 97 ? 2.557 12.698 -25.712 1.00 69.69 97 LEU A O 1
ATOM 778 N N . PHE A 1 98 ? 3.008 13.675 -23.745 1.00 67.62 98 PHE A N 1
ATOM 779 C CA . PHE A 1 98 ? 3.386 14.976 -24.313 1.00 67.62 98 PHE A CA 1
ATOM 780 C C . PHE A 1 98 ? 4.826 15.039 -24.852 1.00 67.62 98 PHE A C 1
ATOM 782 O O . PHE A 1 98 ? 5.197 16.018 -25.508 1.00 67.62 98 PHE A O 1
ATOM 789 N N . ARG A 1 99 ? 5.659 14.013 -24.630 1.00 70.00 99 ARG A N 1
ATOM 790 C CA . ARG A 1 99 ? 7.034 13.975 -25.150 1.00 70.00 99 ARG A CA 1
ATOM 791 C C . ARG A 1 99 ? 7.028 13.602 -26.640 1.00 70.00 99 ARG A C 1
ATOM 793 O O . ARG A 1 99 ? 6.900 12.443 -27.011 1.00 70.00 99 ARG A O 1
ATOM 800 N N . SER A 1 100 ? 7.222 14.596 -27.511 1.00 52.09 100 SER A N 1
ATOM 801 C CA . SER A 1 100 ? 7.195 14.471 -28.987 1.00 52.09 100 SER A CA 1
ATOM 802 C C . SER A 1 100 ? 8.399 13.741 -29.629 1.00 52.09 100 SER A C 1
ATOM 804 O O . SER A 1 100 ? 8.803 14.059 -30.744 1.00 52.09 100 SER A O 1
ATOM 806 N N . GLY A 1 101 ? 8.997 12.741 -28.974 1.00 61.50 101 GLY A N 1
ATOM 807 C CA . GLY A 1 101 ? 10.123 11.989 -29.545 1.00 61.50 101 GLY A CA 1
ATOM 808 C C . GLY A 1 101 ? 10.195 10.538 -29.079 1.00 61.50 101 GLY A C 1
ATOM 809 O O . GLY A 1 101 ? 9.774 10.226 -27.966 1.00 61.50 101 GLY A O 1
ATOM 810 N N . ARG A 1 102 ? 10.783 9.656 -29.913 1.00 60.56 102 ARG A N 1
ATOM 811 C CA . ARG A 1 102 ? 11.137 8.264 -29.557 1.00 60.56 102 ARG A CA 1
ATOM 812 C C . ARG A 1 102 ? 12.182 8.272 -28.444 1.00 60.56 102 ARG A C 1
ATOM 814 O O . ARG A 1 102 ? 13.381 8.165 -28.682 1.00 60.56 102 ARG A O 1
ATOM 821 N N . SER A 1 103 ? 11.703 8.432 -27.224 1.00 63.44 103 SER A N 1
ATOM 822 C CA . SER A 1 103 ? 12.492 8.445 -26.005 1.00 63.44 103 SER A CA 1
ATOM 823 C C . SER A 1 103 ? 11.875 7.461 -25.026 1.00 63.44 103 SER A C 1
ATOM 825 O O . SER A 1 103 ? 10.658 7.260 -25.019 1.00 63.44 103 SER A O 1
ATOM 827 N N . LEU A 1 104 ? 12.727 6.783 -24.265 1.00 64.62 104 LEU A N 1
ATOM 828 C CA . LEU A 1 104 ? 12.281 5.926 -23.179 1.00 64.62 104 LEU A CA 1
ATOM 829 C C . LEU A 1 104 ? 12.131 6.787 -21.914 1.00 64.62 104 LEU A C 1
ATOM 831 O O . LEU A 1 104 ? 12.953 7.689 -21.716 1.00 64.62 104 LEU A O 1
ATOM 835 N N . PRO A 1 105 ? 11.110 6.536 -21.072 1.00 65.25 105 PRO A N 1
ATOM 836 C CA . PRO A 1 105 ? 10.937 7.204 -19.783 1.00 65.25 105 PRO A CA 1
ATOM 837 C C . PRO A 1 105 ? 12.212 7.217 -18.933 1.00 65.25 105 PRO A C 1
ATOM 839 O O . PRO A 1 105 ? 12.564 8.254 -18.374 1.00 65.25 105 PRO A O 1
ATOM 842 N N . PHE A 1 106 ? 12.929 6.088 -18.904 1.00 65.81 106 PHE A N 1
ATOM 843 C CA . PHE A 1 106 ? 14.216 5.952 -18.228 1.00 65.81 106 PHE A CA 1
ATOM 844 C C . PHE A 1 106 ? 15.295 5.419 -19.177 1.00 65.81 106 PHE A C 1
ATOM 846 O O . PHE A 1 106 ? 15.017 4.507 -19.968 1.00 65.81 106 PHE A O 1
ATOM 853 N N . PRO A 1 107 ? 16.537 5.937 -19.093 1.00 64.62 107 PRO A N 1
ATOM 854 C CA . PRO A 1 107 ? 17.660 5.386 -19.836 1.00 64.62 107 PRO A CA 1
ATOM 855 C C . PRO A 1 107 ? 17.941 3.972 -19.318 1.00 64.62 107 PRO A C 1
ATOM 857 O O . PRO A 1 107 ? 18.342 3.780 -18.175 1.00 64.62 107 PRO A O 1
ATOM 860 N N . SER A 1 108 ? 17.686 2.964 -20.147 1.00 66.25 108 SER A N 1
ATOM 861 C CA . SER A 1 108 ? 17.912 1.565 -19.792 1.00 66.25 108 SER A CA 1
ATOM 862 C C . SER A 1 108 ? 18.520 0.816 -20.969 1.00 66.25 108 SER A C 1
ATOM 864 O O . SER A 1 108 ? 18.199 1.086 -22.132 1.00 66.25 108 SER A O 1
ATOM 866 N N . TRP A 1 109 ? 19.430 -0.105 -20.661 1.00 67.00 109 TRP A N 1
ATOM 867 C CA . TRP A 1 109 ? 20.043 -0.972 -21.653 1.00 67.00 109 TRP A CA 1
ATOM 868 C C . TRP A 1 109 ? 19.124 -2.165 -21.912 1.00 67.00 109 TRP A C 1
ATOM 870 O O . TRP A 1 109 ? 18.842 -2.950 -21.008 1.00 67.00 109 TRP A O 1
ATOM 880 N N . PHE A 1 110 ? 18.667 -2.302 -23.155 1.00 71.00 110 PHE A N 1
ATOM 881 C CA . PHE A 1 110 ? 17.927 -3.473 -23.611 1.00 71.00 110 PHE A CA 1
ATOM 882 C C . PHE A 1 110 ? 18.812 -4.290 -24.556 1.00 71.00 110 PHE A C 1
ATOM 884 O O . PHE A 1 110 ? 19.493 -3.696 -25.393 1.00 71.00 110 PHE A O 1
ATOM 891 N N . PRO A 1 111 ? 18.767 -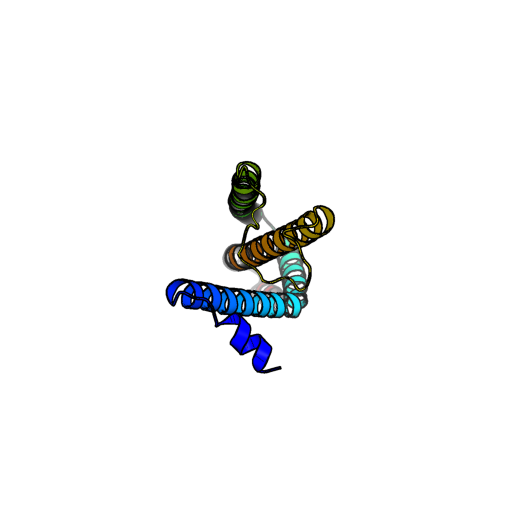5.634 -24.495 1.00 69.88 111 PRO A N 1
ATOM 892 C CA . PRO A 1 111 ? 19.545 -6.502 -25.382 1.00 69.88 111 PRO A CA 1
ATOM 893 C C . PRO A 1 111 ? 19.048 -6.492 -26.842 1.00 69.88 111 PRO A C 1
ATOM 895 O O . PRO A 1 111 ? 19.598 -7.201 -27.679 1.00 69.88 111 PRO A O 1
ATOM 898 N N . PHE A 1 112 ? 18.010 -5.709 -27.156 1.00 73.94 112 PHE A N 1
ATOM 899 C CA . PHE A 1 112 ? 17.392 -5.605 -28.477 1.00 73.94 112 PHE A CA 1
ATOM 900 C C . PHE A 1 112 ? 17.460 -4.160 -28.990 1.00 73.94 112 PHE A C 1
ATOM 902 O O . PHE A 1 112 ? 17.271 -3.213 -28.222 1.00 73.94 112 PHE A O 1
ATOM 909 N N . ASP A 1 113 ? 17.638 -3.987 -30.303 1.00 71.94 113 ASP A N 1
ATOM 910 C CA . ASP A 1 113 ? 17.666 -2.674 -30.952 1.00 71.94 113 ASP A CA 1
ATOM 911 C C . ASP A 1 113 ? 16.277 -2.010 -30.963 1.00 71.94 113 ASP A C 1
ATOM 913 O O . ASP A 1 113 ? 15.463 -2.178 -31.878 1.00 71.94 113 ASP A O 1
ATOM 917 N N . TRP A 1 114 ? 15.996 -1.232 -29.918 1.00 69.56 114 TRP A N 1
ATOM 918 C CA . TRP A 1 114 ? 14.775 -0.429 -29.784 1.00 69.56 114 TRP A CA 1
ATOM 919 C C . TRP A 1 114 ? 14.825 0.876 -30.596 1.00 69.56 114 TRP A C 1
ATOM 921 O O . TRP A 1 114 ? 13.787 1.475 -30.891 1.00 69.56 114 TRP A O 1
ATOM 931 N N . LYS A 1 115 ? 16.028 1.323 -30.988 1.00 68.44 115 LYS A N 1
ATOM 932 C CA . LYS A 1 115 ? 16.232 2.560 -31.760 1.00 68.44 115 LYS A CA 1
ATOM 933 C C . LYS A 1 115 ? 15.766 2.424 -33.214 1.00 68.44 115 LYS A C 1
ATOM 935 O O . LYS A 1 115 ? 15.182 3.359 -33.751 1.00 68.44 115 LYS A O 1
ATOM 940 N N . THR A 1 116 ? 15.971 1.259 -33.825 1.00 71.19 116 THR A N 1
ATOM 941 C CA . THR A 1 116 ? 15.712 0.995 -35.252 1.00 71.19 116 THR A CA 1
ATOM 942 C C . THR A 1 116 ? 14.359 0.329 -35.513 1.00 71.19 116 THR A C 1
ATOM 944 O O . THR A 1 116 ? 13.740 0.602 -36.537 1.00 71.19 116 THR A O 1
ATOM 947 N N . SER A 1 117 ? 13.851 -0.502 -34.594 1.00 75.94 117 SER A N 1
ATOM 948 C CA . SER A 1 117 ? 12.582 -1.229 -34.770 1.00 75.94 117 SER A CA 1
ATOM 949 C C . SER A 1 117 ? 11.445 -0.643 -33.926 1.00 75.94 117 SER A C 1
ATOM 951 O O . SER A 1 117 ? 11.559 -0.495 -32.711 1.00 75.94 117 SER A O 1
ATOM 953 N N . THR A 1 118 ? 10.312 -0.312 -34.560 1.00 76.00 118 THR A N 1
ATOM 954 C CA . THR A 1 118 ? 9.099 0.201 -33.882 1.00 76.00 118 THR A CA 1
ATOM 955 C C . THR A 1 118 ? 8.443 -0.837 -32.973 1.00 76.00 118 THR A C 1
ATOM 957 O O . THR A 1 118 ? 7.946 -0.478 -31.911 1.00 76.00 118 THR A O 1
ATOM 960 N N . VAL A 1 119 ? 8.501 -2.123 -33.327 1.00 76.88 119 VAL A N 1
ATOM 961 C CA . VAL A 1 119 ? 7.940 -3.204 -32.497 1.00 76.88 119 VAL A CA 1
ATOM 962 C C . VAL A 1 119 ? 8.749 -3.368 -31.206 1.00 76.88 119 VAL A C 1
ATOM 964 O O . VAL A 1 119 ? 8.177 -3.416 -30.119 1.00 76.88 119 VAL A O 1
ATOM 967 N N . ASN A 1 120 ? 10.082 -3.350 -31.308 1.00 77.50 120 ASN A N 1
ATOM 968 C CA . ASN A 1 120 ? 10.969 -3.434 -30.143 1.00 77.50 120 ASN A CA 1
ATOM 969 C C . ASN A 1 120 ? 10.846 -2.197 -29.244 1.00 77.50 120 ASN A C 1
ATOM 971 O O . ASN A 1 120 ? 10.925 -2.312 -28.023 1.00 77.50 120 ASN A O 1
ATOM 975 N N . TYR A 1 121 ? 10.614 -1.021 -29.838 1.00 77.19 121 TYR A N 1
ATOM 976 C CA . TYR A 1 121 ? 10.347 0.210 -29.095 1.00 77.19 121 TYR A CA 1
ATOM 977 C C . TYR A 1 121 ? 9.059 0.118 -28.266 1.00 77.19 121 TYR A C 1
ATOM 979 O O . TYR A 1 121 ? 9.087 0.433 -27.080 1.00 77.19 121 TYR A O 1
ATOM 987 N N . ILE A 1 122 ? 7.956 -0.363 -28.852 1.00 78.00 122 ILE A N 1
ATOM 988 C CA . ILE A 1 122 ? 6.678 -0.536 -28.138 1.00 78.00 122 ILE A CA 1
ATOM 989 C C . ILE A 1 122 ? 6.824 -1.555 -27.000 1.00 78.00 122 ILE A C 1
ATOM 991 O O . ILE A 1 122 ? 6.324 -1.317 -25.904 1.00 78.00 122 ILE A O 1
ATOM 995 N N . GLY A 1 123 ? 7.547 -2.656 -27.228 1.00 80.31 123 GLY A N 1
ATOM 996 C CA . GLY A 1 123 ? 7.815 -3.656 -26.190 1.00 80.31 123 GLY A CA 1
ATOM 997 C C . GLY A 1 123 ? 8.632 -3.101 -25.019 1.00 80.31 123 GLY A C 1
ATOM 998 O O . GLY A 1 123 ? 8.242 -3.265 -23.864 1.00 80.31 123 GLY A O 1
ATOM 999 N N . ALA A 1 124 ? 9.733 -2.397 -25.304 1.00 79.94 124 ALA A N 1
ATOM 1000 C CA . ALA A 1 124 ? 10.564 -1.766 -24.276 1.00 79.94 124 ALA A CA 1
ATOM 1001 C C . ALA A 1 124 ? 9.795 -0.687 -23.498 1.00 79.94 124 ALA A C 1
ATOM 1003 O O . ALA A 1 124 ? 9.916 -0.592 -22.276 1.00 79.94 124 ALA A O 1
ATOM 1004 N N . LEU A 1 125 ? 8.964 0.089 -24.198 1.00 80.19 125 LEU A N 1
ATOM 1005 C CA . LEU A 1 125 ? 8.117 1.102 -23.588 1.00 80.19 125 LEU A CA 1
ATOM 1006 C C . LEU A 1 125 ? 7.063 0.481 -22.665 1.00 80.19 125 LEU A C 1
ATOM 1008 O O . LEU A 1 125 ? 6.945 0.894 -21.515 1.00 80.19 125 LEU A O 1
ATOM 1012 N N . GLY A 1 126 ? 6.337 -0.533 -23.142 1.00 80.44 126 GLY A N 1
ATOM 1013 C CA . GLY A 1 126 ? 5.339 -1.241 -22.343 1.00 80.44 126 GLY A CA 1
ATOM 1014 C C . GLY A 1 126 ? 5.951 -1.886 -21.102 1.00 80.44 126 GLY A C 1
ATOM 1015 O O . GLY 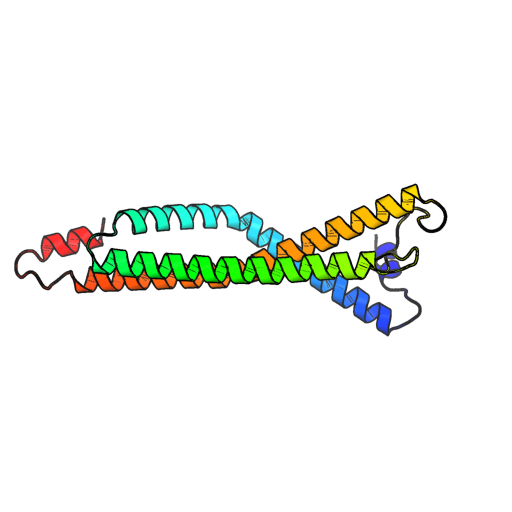A 1 126 ? 5.383 -1.794 -20.018 1.00 80.44 126 GLY A O 1
ATOM 1016 N N . PHE A 1 127 ? 7.151 -2.460 -21.227 1.00 82.94 127 PHE A N 1
ATOM 1017 C CA . PHE A 1 127 ? 7.883 -3.001 -20.084 1.00 82.94 127 PHE A CA 1
ATOM 1018 C C . PHE A 1 127 ? 8.199 -1.927 -19.032 1.00 82.94 127 PHE A C 1
ATOM 1020 O O . PHE A 1 127 ? 7.932 -2.135 -17.849 1.00 82.94 127 PHE A O 1
ATOM 1027 N N . GLN A 1 128 ? 8.724 -0.767 -19.445 1.00 80.44 128 GLN A N 1
ATOM 1028 C CA . GLN A 1 128 ? 9.003 0.331 -18.513 1.00 80.44 128 GLN A CA 1
ATOM 1029 C C . GLN A 1 128 ? 7.728 0.883 -17.872 1.00 80.44 128 GLN A C 1
ATOM 1031 O O . GLN A 1 128 ? 7.739 1.188 -16.682 1.00 80.44 128 GLN A O 1
ATOM 1036 N N . LEU A 1 129 ? 6.628 0.956 -18.622 1.00 82.19 129 LEU A N 1
ATOM 1037 C CA . LEU A 1 129 ? 5.341 1.411 -18.104 1.00 82.19 129 LEU A CA 1
ATOM 1038 C C . LEU A 1 129 ? 4.814 0.491 -17.003 1.00 82.19 129 LEU A C 1
ATOM 1040 O O . LEU A 1 129 ? 4.449 0.948 -15.923 1.00 82.19 129 LEU A O 1
ATOM 1044 N N . VAL A 1 130 ? 4.853 -0.821 -17.246 1.00 83.94 130 VAL A N 1
ATOM 1045 C CA . VAL A 1 130 ? 4.460 -1.835 -16.261 1.00 83.94 130 VAL A CA 1
ATOM 1046 C C . VAL A 1 130 ? 5.360 -1.775 -15.027 1.00 83.94 130 VAL A C 1
ATOM 1048 O O . VAL A 1 130 ? 4.864 -1.872 -13.906 1.00 83.94 130 VAL A O 1
ATOM 1051 N N . ALA A 1 131 ? 6.668 -1.576 -15.209 1.00 82.31 131 ALA A N 1
ATOM 1052 C CA . ALA A 1 131 ? 7.604 -1.442 -14.097 1.00 82.31 131 ALA A CA 1
ATOM 1053 C C . ALA A 1 131 ? 7.314 -0.195 -13.241 1.00 82.31 131 ALA A C 1
ATOM 1055 O O . ALA A 1 131 ? 7.261 -0.296 -12.017 1.00 82.31 131 ALA A O 1
ATOM 1056 N N . ILE A 1 132 ? 7.071 0.963 -13.867 1.00 82.50 132 ILE A N 1
ATOM 1057 C CA . ILE A 1 132 ? 6.711 2.209 -13.171 1.00 82.50 132 ILE A CA 1
ATOM 1058 C C . ILE A 1 132 ? 5.378 2.045 -12.437 1.00 82.50 132 ILE A C 1
ATOM 1060 O O . ILE A 1 132 ? 5.282 2.385 -11.259 1.00 82.50 132 ILE A O 1
ATOM 1064 N N . PHE A 1 133 ? 4.371 1.471 -13.097 1.00 84.44 133 PHE A N 1
ATOM 1065 C CA . PHE A 1 133 ? 3.075 1.190 -12.486 1.00 84.44 133 PHE A CA 1
ATOM 1066 C C . PHE A 1 133 ? 3.214 0.279 -11.258 1.00 84.44 133 PHE A C 1
ATOM 1068 O O . PHE A 1 133 ? 2.673 0.582 -10.194 1.00 84.44 133 PHE A O 1
ATOM 1075 N N . GLY A 1 134 ? 3.997 -0.798 -11.376 1.00 83.44 134 GLY A N 1
ATOM 1076 C CA . GLY A 1 134 ? 4.307 -1.693 -10.265 1.00 83.44 134 GLY A CA 1
ATOM 1077 C C . GLY A 1 134 ? 4.992 -0.968 -9.105 1.00 83.44 134 GLY A C 1
ATOM 1078 O O . GLY A 1 134 ? 4.591 -1.144 -7.958 1.00 83.44 134 GLY A O 1
ATOM 1079 N N . GLN A 1 135 ? 5.965 -0.102 -9.393 1.00 83.12 135 GLN A N 1
ATOM 1080 C CA . GLN A 1 135 ? 6.672 0.685 -8.380 1.00 83.12 135 GLN A CA 1
ATOM 1081 C C . GLN A 1 135 ? 5.739 1.658 -7.642 1.00 83.12 135 GLN A C 1
ATOM 1083 O O . GLN A 1 135 ? 5.805 1.782 -6.420 1.00 83.12 135 GLN A O 1
ATOM 1088 N N . ILE A 1 136 ? 4.847 2.334 -8.372 1.00 84.69 136 ILE A N 1
ATOM 1089 C CA . ILE A 1 136 ? 3.846 3.241 -7.794 1.00 84.69 136 ILE A CA 1
ATOM 1090 C C . ILE A 1 136 ? 2.890 2.464 -6.885 1.00 84.69 136 ILE A C 1
ATOM 1092 O O . ILE A 1 136 ? 2.591 2.924 -5.784 1.00 84.69 136 ILE A O 1
ATOM 1096 N N . LEU A 1 137 ? 2.445 1.278 -7.311 1.00 83.50 137 LEU A N 1
ATOM 1097 C CA . LEU A 1 137 ? 1.561 0.432 -6.513 1.00 83.50 137 LEU A CA 1
ATOM 1098 C C . LEU A 1 137 ? 2.240 -0.064 -5.228 1.00 83.50 137 LEU A C 1
ATOM 1100 O O . LEU A 1 137 ? 1.614 -0.060 -4.171 1.00 83.50 137 LEU A O 1
ATOM 1104 N N . GLN A 1 138 ? 3.517 -0.452 -5.301 1.00 83.56 138 GLN A N 1
ATOM 1105 C CA . GLN A 1 138 ? 4.297 -0.836 -4.120 1.00 83.56 138 GLN A CA 1
ATOM 1106 C C . GLN A 1 138 ? 4.387 0.320 -3.119 1.00 83.56 138 GLN A C 1
ATOM 1108 O O . GLN A 1 138 ? 4.045 0.145 -1.952 1.00 83.56 138 GLN A O 1
ATOM 1113 N N . ASN A 1 139 ? 4.753 1.516 -3.588 1.00 84.50 139 ASN A N 1
ATOM 1114 C CA . ASN A 1 139 ? 4.835 2.707 -2.739 1.00 84.50 139 ASN A CA 1
ATOM 1115 C C . ASN A 1 139 ? 3.473 3.079 -2.127 1.00 84.50 139 ASN A C 1
ATOM 1117 O O . ASN A 1 139 ? 3.401 3.445 -0.958 1.00 84.50 139 ASN A O 1
ATOM 1121 N N . PHE A 1 140 ? 2.381 2.927 -2.884 1.00 85.88 140 PHE A N 1
ATOM 1122 C CA . PHE A 1 140 ? 1.028 3.160 -2.377 1.00 85.88 140 PHE A CA 1
ATOM 1123 C C . PHE A 1 140 ? 0.697 2.259 -1.183 1.00 85.88 140 PHE A C 1
ATOM 1125 O O . PHE A 1 140 ? 0.150 2.735 -0.186 1.00 85.88 140 PHE A O 1
ATOM 1132 N N . VAL A 1 141 ? 1.013 0.964 -1.265 1.00 83.00 141 VAL A N 1
ATOM 1133 C CA . VAL A 1 141 ? 0.767 0.022 -0.163 1.00 83.00 141 VAL A CA 1
ATOM 1134 C C . VAL A 1 141 ? 1.651 0.358 1.036 1.00 83.00 141 VAL A C 1
ATOM 1136 O O . VAL A 1 141 ? 1.137 0.458 2.150 1.00 83.00 141 VAL A O 1
ATOM 1139 N N . ASP A 1 142 ? 2.942 0.600 0.801 1.00 83.31 142 ASP A N 1
ATOM 1140 C CA . ASP A 1 142 ? 3.920 0.926 1.844 1.00 83.31 142 ASP A CA 1
ATOM 1141 C C . ASP A 1 142 ? 3.535 2.187 2.637 1.00 83.31 142 ASP A C 1
ATOM 1143 O O . ASP A 1 142 ? 3.675 2.206 3.861 1.00 83.31 142 ASP A O 1
ATOM 1147 N N . ASP A 1 143 ? 3.013 3.214 1.963 1.00 86.62 143 ASP A N 1
ATOM 1148 C CA . ASP A 1 143 ? 2.645 4.485 2.593 1.00 86.62 143 ASP A CA 1
ATOM 1149 C C . ASP A 1 143 ? 1.242 4.475 3.211 1.00 86.62 143 ASP A C 1
ATOM 1151 O O . ASP A 1 143 ? 1.000 5.160 4.208 1.00 86.62 143 ASP A O 1
ATOM 1155 N N . SER A 1 144 ? 0.294 3.729 2.632 1.00 87.06 144 SER A N 1
ATOM 1156 C CA . SER A 1 144 ? -1.099 3.729 3.097 1.00 87.06 144 SER A CA 1
ATOM 1157 C C . SER A 1 144 ? -1.349 2.737 4.231 1.00 87.06 144 SER A C 1
ATOM 1159 O O . SER A 1 144 ? -2.141 3.029 5.132 1.00 87.06 144 SER A O 1
ATOM 1161 N N . PHE A 1 145 ? -0.669 1.586 4.231 1.00 84.56 145 PHE A N 1
ATOM 1162 C CA . PHE 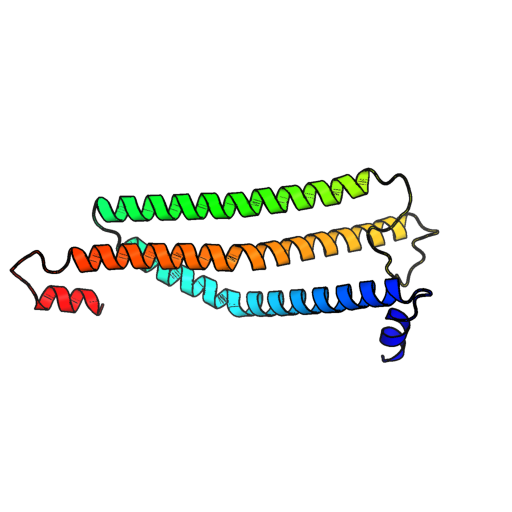A 1 145 ? -0.926 0.520 5.197 1.00 84.56 145 PHE A CA 1
ATOM 1163 C C . PHE A 1 145 ? -0.630 0.929 6.652 1.00 84.56 145 PHE A C 1
ATOM 1165 O O . PHE A 1 145 ? -1.529 0.772 7.484 1.00 84.56 145 PHE A O 1
ATOM 1172 N N . PRO A 1 146 ? 0.544 1.498 7.009 1.00 86.19 146 PRO A N 1
ATOM 1173 C CA . PRO A 1 146 ? 0.844 1.815 8.407 1.00 86.19 146 PRO A CA 1
ATOM 1174 C C . PRO A 1 146 ? -0.120 2.846 9.025 1.00 86.19 146 PRO A C 1
ATOM 1176 O O . PRO A 1 146 ? -0.638 2.588 10.115 1.00 86.19 146 PRO A O 1
ATOM 1179 N N . PRO A 1 147 ? -0.442 3.977 8.362 1.00 87.69 147 PRO A N 1
ATOM 1180 C CA . PRO A 1 147 ? -1.431 4.926 8.870 1.00 87.69 147 PRO A CA 1
ATOM 1181 C C . PRO A 1 147 ? -2.835 4.331 9.019 1.00 87.69 147 PRO A C 1
ATOM 1183 O O . PRO A 1 147 ? -3.512 4.611 10.011 1.00 87.69 147 PRO A O 1
ATOM 1186 N N . LEU A 1 148 ? -3.281 3.506 8.061 1.00 87.75 148 LEU A N 1
ATOM 1187 C CA . LEU A 1 148 ? -4.590 2.852 8.131 1.00 87.75 148 LEU A CA 1
ATOM 1188 C C . LEU A 1 148 ? -4.653 1.856 9.293 1.00 87.75 148 LEU A C 1
ATOM 1190 O O . LEU A 1 148 ? -5.602 1.904 10.075 1.00 87.75 148 LEU A O 1
ATOM 1194 N N . ALA A 1 149 ? -3.623 1.023 9.454 1.00 86.94 149 ALA A N 1
ATOM 1195 C CA . ALA A 1 149 ? -3.520 0.068 10.553 1.00 86.94 149 ALA A CA 1
ATOM 1196 C C . ALA A 1 149 ? -3.504 0.771 11.919 1.00 86.94 149 ALA A C 1
ATOM 1198 O O . ALA A 1 149 ? -4.242 0.385 12.822 1.00 86.94 149 ALA A O 1
ATOM 1199 N N . LEU A 1 150 ? -2.728 1.850 12.070 1.00 87.75 150 LEU A N 1
ATOM 1200 C CA . LEU A 1 150 ? -2.695 2.629 13.311 1.00 87.75 150 LEU A CA 1
ATOM 1201 C C . LEU A 1 150 ? -4.039 3.293 13.621 1.00 87.75 150 LEU A C 1
ATOM 1203 O O . LEU A 1 150 ? -4.466 3.291 14.773 1.00 87.75 150 LEU A O 1
ATOM 1207 N N . CYS A 1 151 ? -4.717 3.849 12.613 1.00 87.75 151 CYS A N 1
ATOM 1208 C CA . CYS A 1 151 ? -6.026 4.472 12.802 1.00 87.75 151 CYS A CA 1
ATOM 1209 C C . CYS A 1 151 ? -7.078 3.450 13.253 1.00 87.75 151 CYS A C 1
ATOM 1211 O O . CYS A 1 151 ? -7.878 3.740 14.143 1.00 87.75 151 CYS A O 1
ATOM 1213 N N . LEU A 1 152 ? -7.030 2.250 12.675 1.00 87.00 152 LEU A N 1
ATOM 1214 C CA . LEU A 1 152 ? -7.893 1.129 13.023 1.00 87.00 152 LEU A CA 1
ATOM 1215 C C . LEU A 1 152 ? -7.631 0.653 14.457 1.00 87.00 152 LEU A C 1
ATOM 1217 O O . LEU A 1 152 ? -8.548 0.642 15.275 1.00 87.00 152 LEU A O 1
ATOM 1221 N N . CYS A 1 153 ? -6.369 0.382 14.807 1.00 87.25 153 CYS A N 1
ATOM 1222 C CA . CYS A 1 153 ? -5.975 0.022 16.171 1.00 87.25 153 CYS A CA 1
ATOM 1223 C C . CYS A 1 153 ? -6.401 1.087 17.192 1.00 87.25 153 CYS A C 1
ATOM 1225 O O . CYS A 1 153 ? -6.974 0.755 18.225 1.00 87.25 153 CYS A O 1
ATOM 1227 N N . ALA A 1 154 ? -6.177 2.371 16.900 1.00 88.19 154 ALA A N 1
ATOM 1228 C CA . ALA A 1 154 ? -6.571 3.461 17.789 1.00 88.19 154 ALA A CA 1
ATOM 1229 C C . ALA A 1 154 ? -8.091 3.521 18.001 1.00 88.19 154 ALA A C 1
ATOM 1231 O O . ALA A 1 154 ? -8.542 3.756 19.123 1.00 88.19 154 ALA A O 1
ATOM 1232 N N . GLY A 1 155 ? -8.885 3.294 16.952 1.00 86.75 155 GLY A N 1
ATOM 1233 C CA . GLY A 1 155 ? -10.340 3.263 17.066 1.00 86.75 155 GLY A CA 1
ATOM 1234 C C . GLY A 1 155 ? -10.847 2.066 17.875 1.00 86.75 155 GLY A C 1
ATOM 1235 O O . GLY A 1 155 ? -11.696 2.250 18.747 1.00 86.75 155 GLY A O 1
ATOM 1236 N N . HIS A 1 156 ? -10.265 0.876 17.697 1.00 85.56 156 HIS A N 1
ATOM 1237 C CA . HIS A 1 156 ? -10.581 -0.279 18.546 1.00 85.56 156 HIS A CA 1
ATOM 1238 C C . HIS A 1 156 ? -10.162 -0.076 20.006 1.00 85.56 156 HIS A C 1
ATOM 1240 O O . HIS A 1 156 ? -10.917 -0.437 20.905 1.00 85.56 156 HIS A O 1
ATOM 1246 N N . CYS A 1 157 ? -9.020 0.567 20.270 1.00 86.19 157 CYS A N 1
ATOM 1247 C CA . CYS A 1 157 ? -8.638 0.945 21.632 1.00 86.19 157 CYS A CA 1
ATOM 1248 C C . CYS A 1 157 ? -9.655 1.912 22.262 1.00 86.19 157 CYS A C 1
ATOM 1250 O O . CYS A 1 157 ? -9.993 1.761 23.432 1.00 86.19 157 CYS A O 1
ATOM 1252 N N . GLN A 1 158 ? -10.185 2.880 21.505 1.00 86.12 158 GLN A N 1
ATOM 1253 C CA . GLN A 1 158 ? -11.241 3.779 21.996 1.00 86.12 158 GLN A CA 1
ATOM 1254 C C . GLN A 1 158 ? -12.545 3.033 22.297 1.00 86.12 158 GLN A C 1
ATOM 1256 O O . GLN A 1 158 ? -13.168 3.283 23.327 1.00 86.12 158 GLN A O 1
ATOM 1261 N N . LEU A 1 159 ? -12.937 2.094 21.433 1.00 85.00 159 LEU A N 1
ATOM 1262 C CA . LEU A 1 159 ? -14.088 1.218 21.658 1.00 85.00 159 LEU A CA 1
ATOM 1263 C C . LEU A 1 159 ? -13.916 0.371 22.924 1.00 85.00 159 LEU A C 1
ATOM 1265 O O . LEU A 1 159 ? -14.853 0.274 23.715 1.00 85.00 159 LEU A O 1
ATOM 1269 N N . LEU A 1 160 ? -12.721 -0.181 23.145 1.00 84.44 160 LEU A N 1
ATOM 1270 C CA . LEU A 1 160 ? -12.387 -0.950 24.342 1.00 84.44 160 LEU A CA 1
ATOM 1271 C C . LEU A 1 160 ? -12.476 -0.091 25.611 1.00 84.44 160 LEU A C 1
ATOM 1273 O O . LEU A 1 160 ? -13.099 -0.509 26.582 1.00 84.44 160 LEU A O 1
ATOM 1277 N N . ILE A 1 161 ? -11.915 1.123 25.588 1.00 83.31 161 ILE A N 1
ATOM 1278 C CA . ILE A 1 161 ? -12.002 2.070 26.712 1.00 83.31 161 ILE A CA 1
ATOM 1279 C C . ILE A 1 161 ? -13.467 2.377 27.045 1.00 83.31 161 ILE A C 1
ATOM 1281 O O . ILE A 1 161 ? -13.829 2.397 28.219 1.00 83.31 161 ILE A O 1
ATOM 1285 N N . LEU A 1 162 ? -14.318 2.568 26.030 1.00 81.38 162 LEU A N 1
ATOM 1286 C CA . LEU A 1 162 ? -15.751 2.785 26.237 1.00 81.38 162 LEU A CA 1
ATOM 1287 C C . LEU A 1 162 ? -16.427 1.576 26.904 1.00 81.38 162 LEU A C 1
ATOM 1289 O O . LEU A 1 162 ? -17.172 1.787 27.859 1.00 81.38 162 LEU A O 1
ATOM 1293 N N . ARG A 1 163 ? -16.128 0.333 26.485 1.00 79.62 163 ARG A N 1
ATOM 1294 C CA . ARG A 1 163 ? -16.672 -0.880 27.143 1.00 79.62 163 ARG A CA 1
ATOM 1295 C C . ARG A 1 163 ? -16.231 -0.987 28.596 1.00 79.62 163 ARG A C 1
ATOM 1297 O O . ARG A 1 163 ? -17.056 -1.187 29.481 1.00 79.62 163 ARG A O 1
ATOM 1304 N N . ILE A 1 164 ? -14.939 -0.794 28.854 1.00 80.62 164 ILE A N 1
ATOM 1305 C CA . ILE A 1 164 ? -14.401 -0.841 30.218 1.00 80.62 164 ILE A CA 1
ATOM 1306 C C . ILE A 1 164 ? -15.044 0.251 31.078 1.00 80.62 164 ILE A C 1
ATOM 1308 O O . ILE A 1 164 ? -15.353 0.006 32.234 1.00 80.62 164 ILE A O 1
ATOM 1312 N N . SER A 1 165 ? -15.307 1.437 30.522 1.00 76.88 165 SER A N 1
ATOM 1313 C CA . SER A 1 165 ? -15.965 2.519 31.264 1.00 76.88 165 SER A CA 1
ATOM 1314 C C . SER A 1 165 ? -17.443 2.256 31.580 1.00 76.88 165 SER A C 1
ATOM 1316 O O . SER A 1 165 ? -17.956 2.814 32.548 1.00 76.88 165 SER A O 1
ATOM 1318 N N . SER A 1 166 ? -18.129 1.419 30.790 1.00 68.44 166 SER A N 1
ATOM 1319 C CA . SER A 1 166 ? -19.493 0.968 31.100 1.00 68.44 166 SER A CA 1
ATOM 1320 C C . SER A 1 166 ? -19.533 -0.157 32.138 1.00 68.44 166 SER A C 1
ATOM 1322 O O . SER A 1 166 ? -20.532 -0.297 32.844 1.00 68.44 166 SER A O 1
ATOM 1324 N N . ILE A 1 167 ? -18.444 -0.916 32.278 1.00 68.00 167 ILE A N 1
ATOM 1325 C CA . ILE A 1 167 ? -18.279 -1.952 33.299 1.00 68.00 167 ILE A CA 1
ATOM 1326 C C . ILE A 1 167 ? -17.967 -1.272 34.647 1.00 68.00 167 ILE A C 1
ATOM 1328 O O . ILE A 1 167 ? -17.048 -0.465 34.761 1.00 68.00 167 ILE A O 1
ATOM 1332 N N . GLY A 1 168 ? -18.757 -1.564 35.685 1.00 54.25 168 GLY A N 1
ATOM 1333 C CA . GLY A 1 168 ? -18.555 -1.031 37.045 1.00 54.25 168 GLY A CA 1
ATOM 1334 C C . GLY A 1 168 ? -19.490 0.105 37.488 1.00 54.25 168 GLY A C 1
ATOM 1335 O O . GLY A 1 168 ? -19.394 0.547 38.629 1.00 54.25 168 GLY A O 1
ATOM 1336 N N . HIS A 1 169 ? -20.427 0.557 36.646 1.00 56.03 169 HIS A N 1
ATOM 1337 C CA . HIS A 1 169 ? -21.512 1.464 37.073 1.00 56.03 169 HIS A CA 1
ATOM 1338 C C . HIS A 1 169 ? -22.784 0.737 37.555 1.00 56.03 169 HIS A C 1
ATOM 1340 O O . HIS A 1 169 ? -23.676 1.375 38.115 1.00 56.03 169 HIS A O 1
ATOM 1346 N N . ALA A 1 170 ? -22.872 -0.586 37.378 1.00 51.66 170 ALA A N 1
ATOM 1347 C CA . ALA A 1 170 ? -23.954 -1.412 37.910 1.00 51.66 170 ALA A CA 1
ATOM 1348 C C . ALA A 1 170 ? -23.490 -2.115 39.205 1.00 51.66 170 ALA A C 1
ATOM 1350 O O . ALA A 1 170 ? -22.550 -2.906 39.154 1.00 51.66 170 ALA A O 1
ATOM 1351 N N . PRO A 1 171 ? -24.121 -1.862 40.367 1.00 50.44 171 PRO A N 1
ATOM 1352 C CA . PRO A 1 171 ? -23.625 -2.323 41.668 1.00 50.44 171 PRO A CA 1
ATOM 1353 C C . PRO A 1 171 ? -23.818 -3.825 41.961 1.00 50.44 171 PRO A C 1
ATOM 1355 O O . PRO A 1 171 ? -23.684 -4.208 43.119 1.00 50.44 171 PRO A O 1
ATOM 1358 N N . SER A 1 172 ? -24.163 -4.678 40.985 1.00 51.09 172 SER A N 1
ATOM 1359 C CA . SER A 1 172 ? -24.638 -6.042 41.292 1.00 51.09 172 SER A CA 1
ATOM 1360 C C . SER A 1 172 ? -23.764 -7.229 40.890 1.00 51.09 172 SER A C 1
ATOM 1362 O O . SER A 1 172 ? -23.919 -8.247 41.551 1.00 51.09 172 SER A O 1
ATOM 1364 N N . GLU A 1 173 ? -22.839 -7.183 39.926 1.00 57.69 173 GLU A N 1
ATOM 1365 C CA . GLU A 1 173 ? -22.180 -8.438 39.498 1.00 57.69 173 GLU A CA 1
ATOM 1366 C C . GLU A 1 173 ? -20.709 -8.247 39.103 1.00 57.69 173 GLU A C 1
ATOM 1368 O O . GLU A 1 173 ? -20.349 -8.095 37.938 1.00 57.69 173 GLU A O 1
ATOM 1373 N N . GLN A 1 174 ? -19.828 -8.249 40.104 1.00 55.81 174 GLN A N 1
ATOM 1374 C CA . GLN A 1 174 ? -18.379 -8.165 39.899 1.00 55.81 174 GLN A CA 1
ATOM 1375 C C . GLN A 1 174 ? -17.800 -9.450 39.276 1.00 55.81 174 GLN A C 1
ATOM 1377 O O . GLN A 1 174 ? -16.912 -9.365 38.436 1.00 55.81 174 GLN A O 1
ATOM 1382 N N . GLU A 1 175 ? -18.363 -10.620 39.595 1.00 55.66 175 GLU A N 1
ATOM 1383 C CA . GLU A 1 175 ? -17.956 -11.906 39.005 1.00 55.66 175 GLU A CA 1
ATOM 1384 C C . GLU A 1 175 ? -18.406 -12.065 37.537 1.00 55.66 175 GLU A C 1
ATOM 1386 O O . GLU A 1 175 ? -17.679 -12.655 36.741 1.00 55.66 175 GLU A O 1
ATOM 1391 N N . ALA A 1 176 ? -19.551 -11.490 37.138 1.00 58.12 176 ALA A N 1
ATOM 1392 C CA . ALA A 1 176 ? -20.000 -11.502 35.739 1.00 58.12 176 ALA A CA 1
ATOM 1393 C C . ALA A 1 176 ? -19.156 -10.565 34.857 1.00 58.12 176 ALA A C 1
ATOM 1395 O O . ALA A 1 176 ? -18.784 -10.924 33.741 1.00 58.12 176 ALA A O 1
ATOM 1396 N N . ASN A 1 177 ? -18.778 -9.401 35.396 1.00 55.97 177 ASN A N 1
ATOM 1397 C CA . ASN A 1 177 ? -17.889 -8.453 34.721 1.00 55.97 177 ASN A CA 1
ATOM 1398 C C . ASN A 1 177 ? -16.467 -9.011 34.519 1.00 55.97 177 ASN A C 1
ATOM 1400 O O . ASN A 1 177 ? -15.821 -8.696 33.521 1.00 55.97 177 ASN A O 1
ATOM 1404 N N . GLU A 1 178 ? -15.962 -9.830 35.449 1.00 59.69 178 GLU A N 1
ATOM 1405 C CA . GLU A 1 178 ? -14.656 -10.489 35.305 1.00 59.69 178 GLU A CA 1
ATOM 1406 C C . GLU A 1 178 ? -14.690 -11.647 34.294 1.00 59.69 178 GLU A C 1
ATOM 1408 O O . GLU A 1 178 ? -13.709 -11.853 33.579 1.00 59.69 178 GLU A O 1
ATOM 1413 N N . ALA A 1 179 ? -15.819 -12.352 34.158 1.00 57.62 179 ALA A N 1
ATOM 1414 C CA . ALA A 1 179 ? -15.997 -13.391 33.142 1.00 57.62 179 ALA A CA 1
ATOM 1415 C C . ALA A 1 179 ? -16.061 -12.818 31.709 1.00 57.62 179 ALA A C 1
ATOM 1417 O O . ALA A 1 179 ? -15.442 -13.370 30.801 1.00 57.62 179 ALA A O 1
ATOM 1418 N N . GLU A 1 180 ? -16.712 -11.665 31.510 1.00 55.16 180 GLU A N 1
ATOM 1419 C CA . GLU A 1 180 ? -16.804 -10.980 30.205 1.00 55.16 180 GLU A CA 1
ATOM 1420 C C . GLU A 1 180 ? -15.445 -10.442 29.696 1.00 55.16 180 GLU A C 1
ATOM 1422 O O . GLU A 1 180 ? -15.262 -10.188 28.505 1.00 55.16 180 GLU A O 1
ATOM 1427 N N . LEU A 1 181 ? -14.460 -10.281 30.588 1.00 55.78 181 LEU A N 1
ATOM 1428 C CA . LEU A 1 181 ? -13.111 -9.811 30.249 1.00 55.78 181 LEU A CA 1
ATOM 1429 C C . LEU A 1 181 ? -12.168 -10.923 29.757 1.00 55.78 181 LEU A C 1
ATOM 1431 O O . LEU A 1 181 ? -11.143 -10.606 29.148 1.00 55.78 181 LEU A O 1
ATOM 1435 N N . VAL A 1 182 ? -12.470 -12.197 30.039 1.00 55.12 182 VAL A N 1
ATOM 1436 C CA . VAL A 1 182 ? -11.563 -13.335 29.789 1.00 55.12 182 VAL A CA 1
ATOM 1437 C C . VAL A 1 182 ? -12.029 -14.236 28.624 1.00 55.12 182 VAL A C 1
ATOM 1439 O O . VAL A 1 182 ? -11.187 -14.925 28.044 1.00 55.12 182 VAL A O 1
ATOM 1442 N N . GLU A 1 183 ? -13.306 -14.182 28.213 1.00 41.25 183 GLU A N 1
ATOM 1443 C CA . GLU A 1 183 ? -13.867 -14.854 27.008 1.00 41.25 183 GLU A CA 1
ATOM 1444 C C . GLU A 1 183 ? -14.035 -13.930 25.769 1.00 41.25 183 GLU A C 1
ATOM 1446 O O . GLU A 1 183 ? -13.895 -14.405 24.614 1.00 41.25 183 GLU A O 1
#

Secondary structure (DSSP, 8-state):
-HHHHHHTT--SSHHHHHHHHHHHHHHHHHHHHHHHHHHHHHHHHHHHHHHHHHHHT--SHHHHHHHHHHHHHHHHHHHHHHHHHHHHHHHHHHHHHT--SS--SS----SS-TTT-HHHHHHHHHHHHHHHHHHHHHHHHHHHHHHHHHHHHHHHHHHHHHHHHHTTSSTT-HHHHHHHTT-

pLDDT: mean 75.81, std 11.67, range [41.25, 92.5]

Radius of gyration: 25.67 Å; chains: 1; bounding box: 56×30×77 Å

InterPro domains:
  IPR004117 Olfactory receptor, insect [PF02949] (14-182)